Protein AF-A0A975IG79-F1 (afdb_monomer)

Structure (mmCIF, N/CA/C/O backbone):
data_AF-A0A975IG79-F1
#
_entry.id   AF-A0A975IG79-F1
#
loop_
_atom_site.group_PDB
_atom_site.id
_atom_site.type_symbol
_atom_site.label_atom_id
_atom_site.label_alt_id
_atom_site.label_comp_id
_atom_site.label_asym_id
_atom_site.label_entity_id
_atom_site.label_seq_id
_atom_site.pdbx_PDB_ins_code
_atom_site.Cartn_x
_atom_site.Cartn_y
_atom_site.Cartn_z
_atom_site.occupancy
_atom_site.B_iso_or_equiv
_atom_site.auth_seq_id
_atom_site.auth_comp_id
_atom_site.auth_asym_id
_atom_site.auth_atom_id
_atom_site.pdbx_PDB_model_num
ATOM 1 N N . MET A 1 1 ? 32.927 -11.045 -31.897 1.00 55.38 1 MET A N 1
ATOM 2 C CA . MET A 1 1 ? 32.127 -9.913 -31.387 1.00 55.38 1 MET A CA 1
ATOM 3 C C . MET A 1 1 ? 30.907 -10.520 -30.702 1.00 55.38 1 MET A C 1
ATOM 5 O O . MET A 1 1 ? 30.076 -11.086 -31.395 1.00 55.38 1 MET A O 1
ATOM 9 N N . LEU A 1 2 ? 30.872 -10.570 -29.367 1.00 60.19 2 LEU A N 1
ATOM 10 C CA . LEU A 1 2 ? 29.726 -11.118 -28.629 1.00 60.19 2 LEU A CA 1
ATOM 11 C C . LEU A 1 2 ? 28.625 -10.053 -28.603 1.00 60.19 2 LEU A C 1
ATOM 13 O O . LEU A 1 2 ? 28.824 -8.987 -28.030 1.00 60.19 2 LEU A O 1
ATOM 17 N N . SER A 1 3 ? 27.494 -10.321 -29.251 1.00 65.25 3 S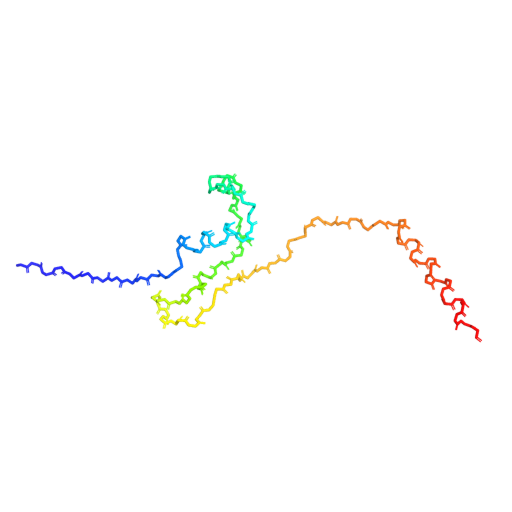ER A N 1
ATOM 18 C CA . SER A 1 3 ? 26.304 -9.474 -29.165 1.00 65.25 3 SER A CA 1
ATOM 19 C C . SER A 1 3 ? 25.635 -9.683 -27.807 1.00 65.25 3 SER A C 1
ATOM 21 O O . SER A 1 3 ? 25.085 -10.756 -27.545 1.00 65.25 3 SER A O 1
ATOM 23 N N . SER A 1 4 ? 25.683 -8.679 -26.936 1.00 79.50 4 SER A N 1
ATOM 24 C CA . SER A 1 4 ? 24.865 -8.642 -25.726 1.00 79.50 4 SER A CA 1
ATOM 25 C C . SER A 1 4 ? 23.470 -8.107 -26.060 1.00 79.50 4 SER A C 1
ATOM 27 O O . SER A 1 4 ? 23.318 -7.160 -26.828 1.00 79.50 4 SER A O 1
ATOM 29 N N . HIS A 1 5 ? 22.442 -8.731 -25.485 1.00 84.19 5 HIS A N 1
ATOM 30 C CA . HIS A 1 5 ? 21.046 -8.311 -25.613 1.00 84.19 5 HIS A CA 1
ATOM 31 C C . HIS A 1 5 ? 20.526 -7.881 -24.239 1.00 84.19 5 HIS A C 1
ATOM 33 O O . HIS A 1 5 ? 20.841 -8.522 -23.236 1.00 84.19 5 HIS A O 1
ATOM 39 N N . LEU A 1 6 ? 19.725 -6.812 -24.194 1.00 84.50 6 LEU A N 1
ATOM 40 C CA . LEU A 1 6 ? 19.060 -6.348 -22.977 1.00 84.50 6 LEU A CA 1
ATOM 41 C C . LEU A 1 6 ? 17.591 -6.776 -23.004 1.00 84.50 6 LEU A C 1
ATOM 43 O O . LEU A 1 6 ? 16.834 -6.361 -23.878 1.00 84.50 6 LEU A O 1
ATOM 47 N N . LEU A 1 7 ? 17.192 -7.584 -22.027 1.00 87.38 7 LEU A N 1
ATOM 48 C CA . LEU A 1 7 ? 15.798 -7.932 -21.763 1.00 87.38 7 LEU A CA 1
ATOM 49 C C . LEU A 1 7 ? 15.372 -7.230 -20.472 1.00 87.38 7 LEU A C 1
ATOM 51 O O . LEU A 1 7 ? 16.094 -7.276 -19.477 1.00 87.38 7 LEU A O 1
ATOM 55 N N . GLY A 1 8 ? 14.212 -6.574 -20.482 1.00 87.19 8 GLY A N 1
ATOM 56 C CA . GLY A 1 8 ? 13.708 -5.838 -19.325 1.00 87.19 8 GLY A CA 1
ATOM 57 C C . GLY A 1 8 ? 12.194 -5.663 -19.354 1.00 87.19 8 GLY A C 1
ATOM 58 O O . GLY A 1 8 ? 11.573 -5.665 -20.415 1.00 87.19 8 GLY A O 1
ATOM 59 N N . GLY A 1 9 ? 11.601 -5.506 -18.172 1.00 86.19 9 GLY A N 1
ATOM 60 C CA . GLY A 1 9 ? 10.183 -5.216 -17.990 1.00 86.19 9 GLY A CA 1
ATOM 61 C C . GLY A 1 9 ? 10.015 -4.109 -16.959 1.00 86.19 9 GLY A C 1
ATOM 62 O O . GLY A 1 9 ? 10.492 -4.232 -15.835 1.00 86.19 9 GLY A O 1
ATOM 63 N N . ALA A 1 10 ? 9.352 -3.021 -17.342 1.00 86.06 10 ALA A N 1
ATOM 64 C CA . ALA A 1 10 ? 9.062 -1.929 -16.424 1.00 86.06 10 ALA A CA 1
ATOM 65 C C . ALA A 1 10 ? 7.761 -2.210 -15.662 1.00 86.06 10 ALA A C 1
ATOM 67 O O . ALA A 1 10 ? 6.760 -2.596 -16.267 1.00 86.06 10 ALA A O 1
ATOM 68 N N . THR A 1 11 ? 7.760 -1.971 -14.352 1.00 86.56 11 THR A N 1
ATOM 69 C CA . THR A 1 11 ? 6.573 -2.055 -13.490 1.00 86.56 11 THR A CA 1
ATOM 70 C C . THR A 1 11 ? 6.102 -0.648 -13.120 1.00 86.56 11 THR A C 1
ATOM 72 O O . THR A 1 11 ? 6.896 0.289 -13.039 1.00 86.56 11 THR A O 1
ATOM 75 N N . SER A 1 12 ? 4.793 -0.445 -12.972 1.00 85.38 12 SER A N 1
ATOM 76 C CA . SER A 1 12 ? 4.220 0.880 -12.660 1.00 85.38 12 SER A CA 1
ATOM 77 C C . SER A 1 12 ? 4.051 1.142 -11.163 1.00 85.38 12 SER A C 1
ATOM 79 O O . SER A 1 12 ? 3.797 2.281 -10.792 1.00 85.38 12 SER A O 1
ATOM 81 N N . GLY A 1 13 ? 4.165 0.117 -10.314 1.00 83.81 13 GLY A N 1
ATOM 82 C CA . GLY A 1 13 ? 3.882 0.202 -8.880 1.00 83.81 13 GLY A CA 1
ATOM 83 C C . GLY A 1 13 ? 5.125 0.046 -8.013 1.00 83.81 13 GLY A C 1
ATOM 84 O O . GLY A 1 13 ? 5.406 -1.052 -7.541 1.00 83.81 13 GLY A O 1
ATOM 85 N N . ALA A 1 14 ? 5.867 1.136 -7.818 1.00 88.38 14 ALA A N 1
ATOM 86 C CA . ALA A 1 14 ? 7.070 1.189 -6.987 1.00 88.38 14 ALA A CA 1
ATOM 87 C C . ALA A 1 14 ? 6.955 2.341 -5.969 1.00 88.38 14 ALA A C 1
ATOM 89 O O . ALA A 1 14 ? 6.019 2.359 -5.167 1.00 88.38 14 ALA A O 1
ATOM 90 N N . CYS A 1 15 ? 7.872 3.314 -5.997 1.00 91.00 15 CYS A N 1
ATOM 91 C CA . CYS A 1 15 ? 7.897 4.425 -5.039 1.00 91.00 15 CYS A CA 1
ATOM 92 C C . CYS A 1 15 ? 6.621 5.274 -5.081 1.00 91.00 15 CYS A C 1
ATOM 94 O O . CYS A 1 15 ? 6.115 5.671 -4.042 1.00 91.00 15 CYS A O 1
ATOM 96 N N . ASN A 1 16 ? 6.017 5.446 -6.257 1.00 92.75 16 ASN A N 1
ATOM 97 C CA . ASN A 1 16 ? 4.739 6.142 -6.404 1.00 92.75 16 ASN A CA 1
ATOM 98 C C . ASN A 1 16 ? 3.603 5.531 -5.560 1.00 92.75 16 ASN A C 1
ATOM 100 O O . ASN A 1 16 ? 2.750 6.262 -5.060 1.00 92.75 16 ASN A O 1
ATOM 104 N N . CYS A 1 17 ? 3.575 4.207 -5.374 1.00 94.25 17 CYS A N 1
ATOM 105 C CA . CYS A 1 17 ? 2.596 3.565 -4.495 1.00 94.25 17 CYS A CA 1
ATOM 106 C C . CYS A 1 17 ? 2.889 3.838 -3.017 1.00 94.25 17 CYS A C 1
ATOM 108 O O . CYS A 1 17 ? 1.954 4.019 -2.239 1.00 94.25 17 CYS A O 1
ATOM 110 N N . GLN A 1 18 ? 4.167 3.889 -2.634 1.00 92.88 18 GLN A N 1
ATOM 111 C CA . GLN A 1 18 ? 4.575 4.237 -1.271 1.00 92.88 18 GLN A CA 1
ATOM 112 C C . GLN A 1 18 ? 4.230 5.696 -0.957 1.00 92.88 18 GLN A C 1
ATOM 114 O O . GLN A 1 18 ? 3.667 5.980 0.097 1.00 92.88 18 GLN A O 1
ATOM 119 N N . ASP A 1 19 ? 4.487 6.602 -1.900 1.00 94.00 19 ASP A N 1
ATOM 120 C CA . ASP A 1 19 ? 4.168 8.026 -1.793 1.00 94.00 19 ASP A CA 1
ATOM 121 C C . ASP A 1 19 ? 2.662 8.240 -1.656 1.00 94.00 19 ASP A C 1
ATOM 123 O O . ASP A 1 19 ? 2.214 8.949 -0.754 1.00 94.00 19 ASP A O 1
ATOM 127 N N . TRP A 1 20 ? 1.868 7.572 -2.500 1.00 94.56 20 TRP A N 1
ATOM 128 C CA . TRP A 1 20 ? 0.412 7.585 -2.395 1.00 94.56 20 TRP A CA 1
ATOM 129 C C . TRP A 1 20 ? -0.059 7.089 -1.024 1.00 94.56 20 TRP A C 1
ATOM 131 O O . TRP A 1 20 ? -0.884 7.742 -0.386 1.00 94.56 20 TRP A O 1
ATOM 141 N N . PHE A 1 21 ? 0.478 5.963 -0.543 1.00 93.81 21 PHE A N 1
ATOM 142 C CA . PHE A 1 21 ? 0.067 5.391 0.738 1.00 93.81 21 PHE A CA 1
ATOM 143 C C . PHE A 1 21 ? 0.414 6.331 1.895 1.00 93.81 21 PHE A C 1
ATOM 145 O O . PHE A 1 21 ? -0.430 6.628 2.739 1.00 93.81 21 PHE A O 1
ATOM 152 N N . LYS A 1 22 ? 1.633 6.876 1.887 1.00 94.56 22 LYS A N 1
ATOM 153 C CA . LYS A 1 22 ? 2.093 7.876 2.846 1.00 94.56 22 LYS A CA 1
ATOM 154 C C . LYS A 1 22 ? 1.160 9.087 2.893 1.00 94.56 22 LYS A C 1
ATOM 156 O O . LYS A 1 22 ? 0.697 9.450 3.966 1.00 94.56 22 LYS A O 1
ATOM 161 N N . GLN A 1 23 ? 0.853 9.675 1.738 1.00 94.81 23 GLN A N 1
ATOM 162 C CA . GLN A 1 23 ? -0.007 10.860 1.636 1.00 94.81 23 GLN A CA 1
ATOM 163 C C . GLN A 1 23 ? -1.460 10.598 2.054 1.00 94.81 23 GLN A C 1
ATOM 165 O O . GLN A 1 23 ? -2.154 11.529 2.453 1.00 94.81 23 GLN A O 1
ATOM 170 N N . LYS A 1 24 ? -1.953 9.359 1.924 1.00 94.38 24 LYS A N 1
ATOM 171 C CA . LYS A 1 24 ? -3.346 9.011 2.244 1.00 94.38 24 LYS A CA 1
ATOM 172 C C . LYS A 1 24 ? -3.562 8.557 3.680 1.00 94.38 24 LYS A C 1
ATOM 174 O O . LYS A 1 24 ? -4.628 8.832 4.224 1.00 94.38 24 LYS A O 1
ATOM 179 N N . PHE A 1 25 ? -2.598 7.854 4.268 1.00 92.81 25 PHE A N 1
ATOM 180 C CA . PHE A 1 25 ? -2.787 7.168 5.548 1.00 92.81 25 PHE A CA 1
ATOM 181 C C . PHE A 1 25 ? -1.971 7.753 6.702 1.00 92.81 25 PHE A C 1
ATOM 183 O O . PHE A 1 25 ? -2.235 7.403 7.851 1.00 92.81 25 PHE A O 1
ATOM 190 N N . PHE A 1 26 ? -1.014 8.646 6.434 1.00 94.12 26 PHE A N 1
ATOM 191 C CA . PHE A 1 26 ? -0.217 9.295 7.473 1.00 94.12 26 PHE A CA 1
ATOM 192 C C . PHE A 1 26 ? -0.483 10.803 7.532 1.00 94.12 26 PHE A C 1
ATOM 194 O O . PHE A 1 26 ? -0.826 11.406 6.514 1.00 94.12 26 PHE A O 1
ATOM 201 N N . PRO A 1 27 ? -0.307 11.431 8.711 1.00 95.00 27 PRO A N 1
ATOM 202 C CA . PRO A 1 27 ? -0.357 12.881 8.838 1.00 95.00 27 PRO A CA 1
ATOM 203 C C . PRO A 1 27 ? 0.654 13.580 7.928 1.00 95.00 27 PRO A C 1
ATOM 205 O O . PRO A 1 27 ? 1.749 13.063 7.669 1.00 95.00 27 PRO A O 1
ATOM 208 N N . GLU A 1 28 ? 0.309 14.791 7.502 1.00 92.31 28 GLU A N 1
ATOM 209 C CA . GLU A 1 28 ? 1.219 15.652 6.754 1.00 92.31 28 GLU A CA 1
ATOM 210 C C . GLU A 1 28 ? 2.506 15.907 7.558 1.00 92.31 28 GLU A C 1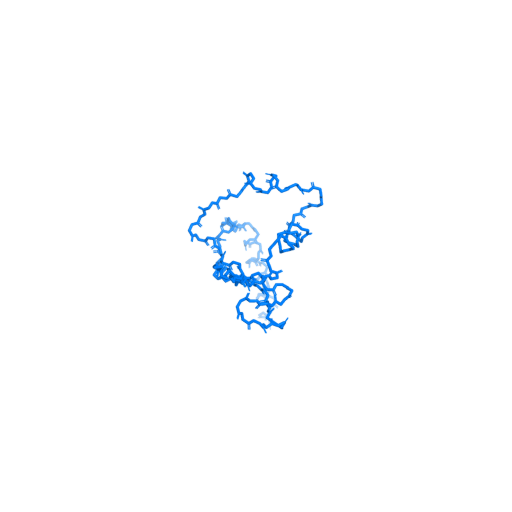
ATOM 212 O O . GLU A 1 28 ? 2.480 16.036 8.781 1.00 92.31 28 GLU A O 1
ATOM 217 N N . GLY A 1 29 ? 3.653 15.915 6.876 1.00 92.94 29 GLY A N 1
ATOM 218 C CA . GLY A 1 29 ? 4.967 16.071 7.509 1.00 92.94 29 GLY A CA 1
ATOM 219 C C . GLY A 1 29 ? 5.613 14.777 8.019 1.00 92.94 29 GLY A C 1
ATOM 220 O O . GLY A 1 29 ? 6.812 14.786 8.287 1.00 92.94 29 GLY A O 1
ATOM 221 N N . THR A 1 30 ? 4.885 13.653 8.074 1.00 94.75 30 THR A N 1
ATOM 222 C CA . THR A 1 30 ? 5.479 12.349 8.428 1.00 94.75 30 THR A CA 1
ATOM 223 C C . THR A 1 30 ? 6.602 11.995 7.445 1.00 94.75 30 THR A C 1
ATOM 225 O O . THR A 1 30 ? 6.460 12.140 6.229 1.00 94.75 30 THR A O 1
ATOM 228 N N . THR A 1 31 ? 7.736 11.509 7.934 1.00 95.19 31 THR A N 1
ATOM 229 C CA . THR A 1 31 ? 8.890 11.085 7.125 1.00 95.19 31 THR A CA 1
ATOM 230 C C . THR A 1 31 ? 8.880 9.574 6.880 1.00 95.19 31 THR A C 1
ATOM 232 O O . THR A 1 31 ? 8.298 8.815 7.649 1.00 95.19 31 THR A O 1
ATOM 235 N N . TYR A 1 32 ? 9.551 9.100 5.821 1.00 93.44 32 TYR A N 1
ATOM 236 C CA . TYR A 1 32 ? 9.670 7.649 5.583 1.00 93.44 32 TYR A CA 1
ATOM 237 C C . TYR A 1 32 ? 10.371 6.943 6.745 1.00 93.44 32 TYR A C 1
ATOM 239 O O . TYR A 1 32 ? 9.927 5.887 7.175 1.00 93.44 32 TYR A O 1
ATOM 247 N N . LYS A 1 33 ? 11.388 7.586 7.332 1.00 94.75 33 LYS A N 1
ATOM 248 C CA . LYS A 1 33 ? 12.124 7.058 8.484 1.00 94.75 33 LYS A CA 1
ATOM 249 C C . LYS A 1 33 ? 11.220 6.809 9.694 1.00 94.75 33 LYS A C 1
ATOM 251 O O . LYS A 1 33 ? 11.368 5.795 10.370 1.00 94.75 33 LYS A O 1
ATOM 256 N N . GLU A 1 34 ? 10.278 7.711 9.971 1.00 93.62 34 GLU A N 1
ATOM 257 C CA . GLU A 1 34 ? 9.306 7.529 11.057 1.00 93.62 34 GLU A CA 1
ATOM 258 C C . GLU A 1 34 ? 8.364 6.354 10.788 1.00 93.62 34 GLU A C 1
ATOM 260 O O . GLU A 1 34 ? 8.082 5.582 11.704 1.00 93.62 34 GLU A O 1
ATOM 265 N N . ILE A 1 35 ? 7.922 6.185 9.539 1.00 92.00 35 ILE A N 1
ATOM 266 C CA . ILE A 1 35 ? 7.075 5.059 9.124 1.00 92.00 35 ILE A CA 1
ATOM 267 C C . ILE A 1 35 ? 7.840 3.746 9.293 1.00 92.00 35 ILE A C 1
ATOM 269 O O . ILE A 1 35 ? 7.378 2.852 9.998 1.00 92.00 35 ILE A O 1
ATOM 273 N N . GLU A 1 36 ? 9.032 3.657 8.706 1.00 92.00 36 GLU A N 1
ATOM 274 C CA . GLU A 1 36 ? 9.890 2.470 8.729 1.00 92.00 36 GLU A CA 1
ATOM 275 C C . GLU A 1 36 ? 10.270 2.056 10.151 1.00 92.00 36 GLU A C 1
ATOM 277 O O . GLU A 1 36 ? 10.277 0.867 10.460 1.00 92.00 36 GLU A O 1
ATOM 282 N N . SER A 1 37 ? 10.497 3.025 11.046 1.00 92.56 37 SER A N 1
ATOM 283 C CA . SER A 1 37 ? 10.823 2.754 12.453 1.00 92.56 37 SER A CA 1
ATOM 284 C C . SER A 1 37 ? 9.724 2.004 13.216 1.00 92.56 37 SER A C 1
ATOM 286 O O . SER A 1 37 ? 9.991 1.424 14.266 1.00 92.56 37 SER A O 1
ATOM 288 N N . ARG A 1 38 ? 8.489 2.018 12.700 1.00 87.62 38 ARG A N 1
ATOM 289 C CA . ARG A 1 38 ? 7.305 1.399 13.312 1.00 87.62 38 ARG A CA 1
ATOM 290 C C . ARG A 1 38 ? 6.835 0.141 12.582 1.00 87.62 38 ARG A C 1
ATOM 292 O O . ARG A 1 38 ? 5.859 -0.470 13.014 1.00 87.62 38 ARG A O 1
ATOM 299 N N . LEU A 1 39 ? 7.489 -0.246 11.486 1.00 86.31 39 LEU A N 1
ATOM 300 C CA . LEU A 1 39 ? 7.130 -1.454 10.749 1.00 86.31 39 LEU A CA 1
ATOM 301 C C . LEU A 1 39 ? 7.563 -2.695 11.534 1.00 86.31 39 LEU A C 1
ATOM 303 O O . LEU A 1 39 ? 8.717 -2.830 11.935 1.00 86.31 39 LEU A O 1
AT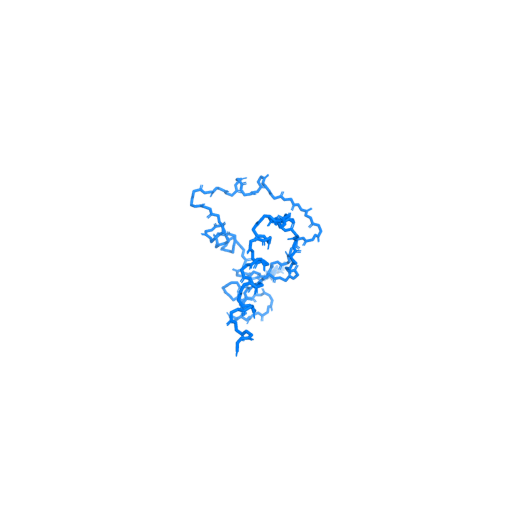OM 307 N N . SER A 1 40 ? 6.636 -3.635 11.706 1.00 82.62 40 SER A N 1
ATOM 308 C CA . SER A 1 40 ? 6.942 -4.979 12.193 1.00 82.62 40 SER A CA 1
ATOM 309 C C . SER A 1 40 ? 6.589 -5.986 11.106 1.00 82.62 40 SER A C 1
ATOM 311 O O . SER A 1 40 ? 5.529 -5.901 10.490 1.00 82.62 40 SER A O 1
ATOM 313 N N . HIS A 1 41 ? 7.498 -6.920 10.831 1.00 76.38 41 HIS A N 1
ATOM 314 C CA . HIS A 1 41 ? 7.256 -7.972 9.851 1.00 76.38 41 HIS A CA 1
ATOM 315 C C . HIS A 1 41 ? 6.540 -9.125 10.546 1.00 76.38 41 HIS A C 1
ATOM 317 O O . HIS A 1 41 ? 7.173 -9.979 11.167 1.00 76.38 41 HIS A O 1
ATOM 323 N N . THR A 1 42 ? 5.214 -9.144 10.464 1.00 79.50 42 THR A N 1
ATOM 324 C CA . THR A 1 42 ? 4.412 -10.282 10.919 1.00 79.50 42 THR A CA 1
ATOM 325 C C . THR A 1 42 ? 4.064 -11.176 9.733 1.00 79.50 42 THR A C 1
ATOM 327 O O . THR A 1 42 ? 3.916 -10.709 8.600 1.00 79.50 42 THR A O 1
ATOM 330 N N . ARG A 1 43 ? 3.899 -12.481 9.985 1.00 76.81 43 ARG A N 1
ATOM 331 C CA . ARG A 1 43 ? 3.426 -13.428 8.957 1.00 76.81 43 ARG A CA 1
ATOM 332 C C . ARG A 1 43 ? 2.007 -13.122 8.480 1.00 76.81 43 ARG A C 1
ATOM 334 O O . ARG A 1 43 ? 1.619 -13.585 7.415 1.00 76.81 43 ARG A O 1
ATOM 341 N N . ASP A 1 44 ? 1.257 -12.352 9.263 1.00 82.88 44 ASP A N 1
ATOM 342 C CA . ASP A 1 44 ? -0.144 -12.047 9.008 1.00 82.88 44 ASP A CA 1
ATOM 343 C C . ASP A 1 44 ? -0.369 -10.762 8.202 1.00 82.88 44 ASP A C 1
ATOM 345 O O . ASP A 1 44 ? -1.516 -10.465 7.865 1.00 82.88 44 ASP A O 1
ATOM 349 N N . THR A 1 45 ? 0.710 -10.053 7.842 1.00 86.44 45 THR A N 1
ATOM 350 C CA . THR A 1 45 ? 0.675 -8.842 7.011 1.00 86.44 45 THR A CA 1
ATOM 351 C C . THR A 1 45 ? -0.100 -9.082 5.703 1.00 86.44 45 THR A C 1
ATOM 353 O O . THR A 1 45 ? 0.258 -9.988 4.943 1.00 86.44 45 THR A O 1
ATOM 356 N N . PRO A 1 46 ? -1.131 -8.272 5.393 1.00 89.81 46 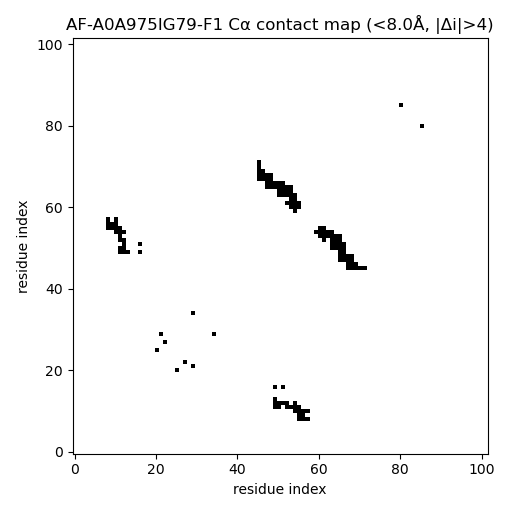PRO A N 1
ATOM 357 C CA . PRO A 1 46 ? -1.866 -8.362 4.134 1.00 89.81 46 PRO A CA 1
ATOM 358 C C . PRO A 1 46 ? -0.967 -8.189 2.905 1.00 89.81 46 PRO A C 1
ATOM 360 O O . PRO A 1 46 ? -0.005 -7.420 2.915 1.00 89.81 46 PRO A O 1
ATOM 363 N N . VAL A 1 47 ? -1.326 -8.849 1.805 1.00 92.06 47 VAL A N 1
ATOM 364 C CA . VAL A 1 47 ? -0.609 -8.698 0.532 1.00 92.06 47 VAL A CA 1
ATOM 365 C C . VAL A 1 47 ? -1.118 -7.451 -0.179 1.00 92.06 47 VAL A C 1
ATOM 367 O O . VAL A 1 47 ? -2.306 -7.348 -0.481 1.00 92.06 47 VAL A O 1
ATOM 370 N N . PHE A 1 48 ? -0.220 -6.519 -0.490 1.00 93.25 48 PHE A N 1
ATOM 371 C CA . PHE A 1 48 ? -0.542 -5.347 -1.298 1.00 93.25 48 PHE A CA 1
ATOM 372 C C . PHE A 1 48 ? -0.307 -5.619 -2.789 1.00 93.25 48 PHE A C 1
ATOM 374 O O . PHE A 1 48 ? 0.778 -6.032 -3.196 1.00 93.25 48 PHE A O 1
ATOM 381 N N . LEU A 1 49 ? -1.325 -5.355 -3.607 1.00 94.25 49 LEU A N 1
ATOM 382 C CA . LEU A 1 49 ? -1.271 -5.394 -5.065 1.00 94.25 49 LEU A CA 1
ATOM 383 C C . LEU A 1 49 ? -1.053 -3.968 -5.612 1.00 94.25 49 LEU A C 1
ATOM 385 O O . LEU A 1 49 ? -1.987 -3.162 -5.568 1.00 94.25 49 LEU A O 1
ATOM 389 N N . PRO A 1 50 ? 0.134 -3.630 -6.154 1.00 94.12 50 PRO A N 1
ATOM 390 C CA . PRO A 1 50 ? 0.536 -2.245 -6.416 1.00 94.12 50 PRO A CA 1
ATOM 391 C C . PRO A 1 50 ? 0.073 -1.710 -7.787 1.00 94.12 50 PRO A C 1
ATOM 393 O O . PRO A 1 50 ? 0.803 -0.999 -8.470 1.00 94.12 50 PRO A O 1
ATOM 396 N N . PHE A 1 51 ? -1.152 -2.022 -8.213 1.00 95.12 51 PHE A N 1
ATOM 397 C CA . PHE A 1 51 ? -1.685 -1.629 -9.530 1.00 95.12 51 PHE A CA 1
ATOM 398 C C . PHE A 1 51 ? -2.530 -0.348 -9.464 1.00 95.12 51 PHE A C 1
ATOM 400 O O . PHE A 1 51 ? -3.556 -0.228 -10.121 1.00 95.12 51 PHE A O 1
ATOM 407 N N . LEU A 1 52 ? -2.144 0.620 -8.628 1.00 93.75 52 LEU A N 1
ATOM 408 C CA . LEU A 1 52 ? -2.895 1.879 -8.472 1.00 93.75 52 LEU A CA 1
ATOM 409 C C . LEU A 1 52 ? -2.937 2.720 -9.757 1.00 93.75 52 LEU A C 1
ATOM 411 O O . LEU A 1 52 ? -3.849 3.518 -9.940 1.00 93.75 52 LEU A O 1
ATOM 415 N N . PHE A 1 53 ? -1.955 2.525 -10.637 1.00 92.69 53 PHE A N 1
ATOM 416 C CA . PHE A 1 53 ? -1.787 3.250 -11.897 1.00 92.69 53 PHE A CA 1
ATOM 417 C C . PHE A 1 53 ? -1.798 2.292 -13.097 1.00 92.69 53 PHE A C 1
ATOM 419 O O . PHE A 1 53 ? -1.067 2.495 -14.068 1.00 92.69 53 PHE A O 1
ATOM 426 N N . GLY A 1 54 ? -2.560 1.200 -12.994 1.00 93.62 54 GLY A N 1
ATOM 427 C CA . GLY A 1 54 ? -2.525 0.116 -13.968 1.00 93.62 54 GLY A CA 1
ATOM 428 C C . GLY A 1 54 ? -1.257 -0.733 -13.875 1.00 93.62 54 GLY A C 1
ATOM 429 O O . GLY A 1 54 ? -0.376 -0.529 -13.032 1.00 93.62 54 GLY A O 1
ATOM 430 N N . GLU A 1 55 ? -1.160 -1.715 -14.762 1.00 94.88 55 GLU A N 1
ATOM 431 C CA . GLU A 1 55 ? -0.058 -2.666 -14.824 1.00 94.88 55 GLU A CA 1
ATOM 432 C C . GLU A 1 55 ? 0.629 -2.631 -16.195 1.00 94.88 55 GLU A C 1
ATOM 434 O O . GLU A 1 55 ? -0.017 -2.717 -17.237 1.00 94.88 55 GLU A O 1
ATOM 439 N N . ARG A 1 56 ? 1.964 -2.540 -16.185 1.00 91.88 56 ARG A N 1
ATOM 440 C CA . ARG A 1 56 ? 2.821 -2.796 -17.353 1.00 91.88 56 ARG A CA 1
ATOM 441 C C . ARG A 1 56 ? 3.238 -4.269 -17.343 1.00 91.88 56 ARG A C 1
ATOM 443 O O . ARG A 1 56 ? 2.382 -5.136 -17.283 1.00 91.88 56 ARG A O 1
ATOM 450 N N . CYS A 1 57 ? 4.525 -4.595 -17.342 1.00 89.31 57 CYS A N 1
ATOM 451 C CA . CYS A 1 57 ? 4.950 -5.984 -17.185 1.00 89.31 57 CYS A CA 1
ATOM 452 C C . CYS A 1 57 ? 4.552 -6.521 -15.786 1.00 89.31 57 CYS A C 1
ATOM 454 O O . CYS A 1 57 ? 4.684 -5.771 -14.813 1.00 89.31 57 CYS A O 1
ATOM 456 N N . PRO A 1 58 ? 4.114 -7.791 -15.649 1.00 89.31 58 PRO A N 1
ATOM 457 C CA . PRO A 1 58 ? 3.919 -8.793 -16.706 1.00 89.31 58 PRO A CA 1
ATOM 458 C C . PRO A 1 58 ? 2.500 -8.853 -17.294 1.00 89.31 58 PRO A C 1
ATOM 460 O O . PRO A 1 58 ? 2.331 -9.457 -18.348 1.00 89.31 58 PRO A O 1
ATOM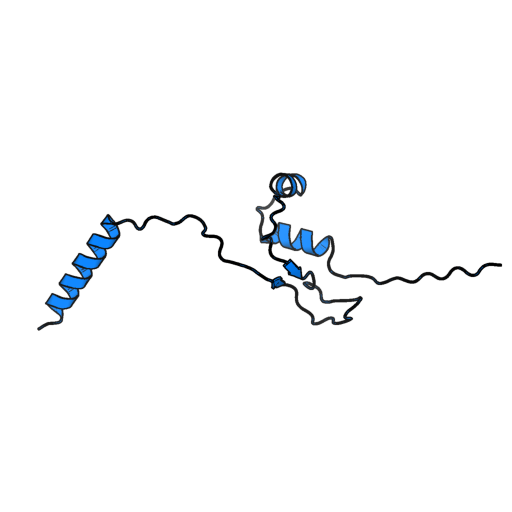 463 N N . GLY A 1 59 ? 1.486 -8.282 -16.635 1.00 90.38 59 GLY A N 1
ATOM 464 C CA . GLY A 1 59 ? 0.081 -8.448 -17.039 1.00 90.38 59 GLY A CA 1
ATOM 465 C C . GLY A 1 59 ? -0.411 -7.519 -18.155 1.00 90.38 59 GLY A C 1
ATOM 466 O O . GLY A 1 59 ? -1.441 -7.800 -18.759 1.00 90.38 59 GLY A O 1
ATOM 467 N N . TRP A 1 60 ? 0.310 -6.431 -18.430 1.00 93.44 60 TRP A N 1
ATOM 468 C CA . TRP A 1 60 ? 0.039 -5.414 -19.458 1.00 93.44 60 TRP A CA 1
ATOM 469 C C . TRP A 1 60 ? -1.414 -4.924 -19.475 1.00 93.44 60 TRP A C 1
ATOM 471 O O . TRP A 1 60 ? -2.022 -4.759 -20.530 1.00 93.44 60 TRP A O 1
ATOM 481 N N . ASN A 1 61 ? -1.979 -4.700 -18.288 1.00 95.25 61 ASN A N 1
ATOM 482 C CA . ASN A 1 61 ? -3.363 -4.290 -18.111 1.00 95.25 61 ASN A CA 1
ATOM 483 C C . ASN A 1 61 ? -3.446 -2.908 -17.454 1.00 95.25 61 ASN A C 1
ATOM 485 O O . ASN A 1 61 ? -3.378 -2.765 -16.232 1.00 95.25 61 ASN A O 1
ATOM 489 N N . GLU A 1 62 ? -3.672 -1.888 -18.278 1.00 93.81 62 GLU A N 1
ATOM 490 C CA . GLU A 1 62 ? -3.840 -0.494 -17.852 1.00 93.81 62 GLU A CA 1
ATOM 491 C C . GLU A 1 62 ? -5.021 -0.285 -16.888 1.00 93.81 62 GLU A C 1
ATOM 493 O O . GLU A 1 62 ? -4.989 0.621 -16.060 1.00 93.81 62 GLU A O 1
ATOM 498 N N . LYS A 1 63 ? -6.052 -1.136 -16.966 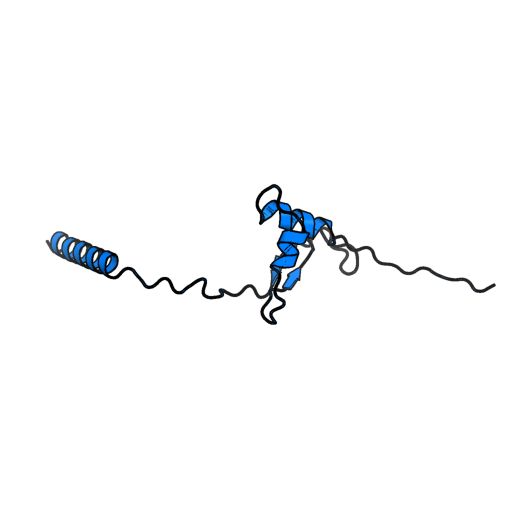1.00 96.00 63 LYS A N 1
ATOM 499 C CA . LYS A 1 63 ? -7.268 -1.038 -16.145 1.00 96.00 63 LYS A CA 1
ATOM 500 C C . LYS A 1 63 ? -7.174 -1.854 -14.862 1.00 96.00 63 LYS A C 1
ATOM 502 O O . LYS A 1 63 ? -8.124 -1.856 -14.079 1.00 96.00 63 LYS A O 1
ATOM 507 N N . ARG A 1 64 ? -6.070 -2.578 -14.638 1.00 95.44 64 ARG A N 1
ATOM 508 C CA . ARG A 1 64 ? -5.879 -3.337 -13.402 1.00 95.44 64 ARG A CA 1
ATOM 509 C C . ARG A 1 64 ? -5.810 -2.367 -12.233 1.00 95.44 64 ARG A C 1
ATOM 511 O O . ARG A 1 64 ? -5.059 -1.403 -12.276 1.00 95.44 64 ARG A O 1
ATOM 518 N N . THR A 1 65 ? -6.576 -2.649 -11.189 1.00 94.56 65 THR A N 1
ATOM 519 C CA . THR A 1 65 ? -6.622 -1.828 -9.981 1.00 94.56 65 THR A CA 1
ATOM 520 C C . THR A 1 65 ? -5.814 -2.460 -8.857 1.00 94.56 65 THR A C 1
ATOM 522 O O . THR A 1 65 ? -5.701 -3.686 -8.756 1.00 94.56 65 THR A O 1
ATOM 525 N N . GLY A 1 66 ? -5.253 -1.612 -7.996 1.00 93.81 66 GLY A N 1
ATOM 526 C CA . GLY A 1 66 ? -4.586 -2.049 -6.777 1.00 93.81 66 GLY A CA 1
ATOM 527 C C . GLY A 1 66 ? -5.569 -2.501 -5.698 1.00 93.81 66 GLY A C 1
ATOM 528 O O . GLY A 1 66 ? -6.780 -2.310 -5.810 1.00 93.81 66 GLY A O 1
ATOM 529 N N . GLY A 1 67 ? -5.039 -3.095 -4.634 1.00 94.62 67 GLY A N 1
ATOM 530 C CA . GLY A 1 67 ? -5.845 -3.543 -3.503 1.00 94.62 67 GLY A CA 1
ATOM 531 C C . GLY A 1 67 ? -5.029 -4.282 -2.453 1.00 94.62 67 GLY A C 1
ATOM 532 O O . GLY A 1 67 ? -3.858 -4.590 -2.666 1.00 94.62 67 GLY A O 1
ATOM 533 N N . PHE A 1 68 ? -5.664 -4.575 -1.324 1.00 94.25 68 PHE A N 1
ATOM 534 C CA . PHE A 1 68 ? -5.097 -5.424 -0.283 1.00 94.25 68 PHE A CA 1
ATOM 535 C C . PHE A 1 68 ? -5.830 -6.762 -0.270 1.00 94.25 68 PHE A C 1
ATOM 537 O O . PHE A 1 68 ? -7.059 -6.807 -0.228 1.00 94.25 68 PHE A O 1
ATOM 544 N N . LEU A 1 69 ? -5.072 -7.852 -0.304 1.00 93.69 69 LEU A N 1
ATOM 545 C CA . LEU A 1 69 ? -5.576 -9.208 -0.143 1.00 93.69 69 LEU A CA 1
ATOM 546 C C . LEU A 1 69 ? -5.291 -9.704 1.273 1.00 93.69 69 LEU A C 1
ATOM 548 O O . LEU A 1 69 ? -4.299 -9.317 1.891 1.00 93.69 69 LEU A O 1
ATOM 552 N N . CYS A 1 70 ? -6.150 -10.599 1.760 1.00 90.06 70 CYS A N 1
ATOM 553 C CA . CYS A 1 70 ? -6.036 -11.203 3.091 1.00 90.06 70 CYS A CA 1
ATOM 554 C C . CYS A 1 70 ? -6.116 -10.189 4.247 1.00 90.06 70 CYS A C 1
ATOM 556 O O . CYS A 1 70 ? -5.547 -10.415 5.314 1.00 90.06 70 CYS A O 1
ATOM 558 N N . VAL A 1 71 ? -6.851 -9.088 4.053 1.00 88.12 71 VAL A N 1
ATOM 559 C CA . VAL A 1 71 ? -7.190 -8.165 5.141 1.00 88.12 71 VAL A CA 1
ATOM 560 C C . VAL A 1 71 ? -8.096 -8.899 6.121 1.00 88.12 71 VAL A C 1
ATOM 562 O O . VAL A 1 71 ? -9.205 -9.306 5.775 1.00 88.12 71 VAL A O 1
ATOM 565 N N . ARG A 1 72 ? -7.605 -9.092 7.343 1.00 82.19 72 ARG A N 1
ATOM 566 C CA . ARG A 1 72 ? -8.346 -9.723 8.433 1.00 82.19 72 ARG A CA 1
ATOM 567 C C . ARG A 1 72 ? -8.659 -8.678 9.499 1.00 82.19 72 ARG A C 1
ATOM 569 O O . ARG A 1 72 ? -7.848 -7.777 9.712 1.00 82.19 72 ARG A O 1
ATOM 576 N N . PRO A 1 73 ? -9.810 -8.784 10.177 1.00 75.19 73 PRO A N 1
ATOM 577 C CA . PRO A 1 73 ? -10.033 -8.026 11.391 1.00 75.19 73 PRO A CA 1
ATOM 578 C C . PRO A 1 73 ? -9.092 -8.583 12.461 1.00 75.19 73 PRO A C 1
ATOM 580 O O . PRO A 1 73 ? -9.358 -9.620 13.064 1.00 75.19 73 PRO A O 1
ATOM 583 N N . GLU A 1 74 ? -7.967 -7.921 12.692 1.00 66.25 74 GLU A N 1
ATOM 584 C CA . GLU A 1 74 ? -7.290 -8.065 13.974 1.00 66.25 74 GLU A CA 1
ATOM 585 C C . GLU A 1 74 ? -8.183 -7.369 15.005 1.00 66.25 74 GLU A C 1
ATOM 587 O O . GLU A 1 74 ? -8.658 -6.260 14.752 1.00 66.25 74 GLU A O 1
ATOM 592 N N . LEU A 1 75 ? -8.494 -8.033 16.124 1.00 52.44 75 LEU A N 1
ATOM 593 C CA . LEU A 1 75 ? -9.276 -7.445 17.215 1.00 52.44 75 LEU A CA 1
ATOM 594 C C . LEU A 1 75 ? -8.570 -6.169 17.689 1.00 52.44 75 LEU A C 1
ATOM 596 O O . LEU A 1 75 ? -7.667 -6.209 18.523 1.00 52.44 75 LEU A O 1
ATOM 600 N N . GLY A 1 76 ? -8.974 -5.027 17.137 1.00 49.66 76 GLY A N 1
ATOM 601 C CA . GLY A 1 76 ? -8.512 -3.709 17.535 1.00 49.66 76 GLY A CA 1
ATOM 602 C C . GLY A 1 76 ? -9.066 -3.398 18.912 1.00 49.66 76 GLY A C 1
ATOM 603 O O . GLY A 1 76 ? -10.049 -2.685 19.000 1.00 49.66 76 GLY A O 1
ATOM 604 N N . LYS A 1 77 ? -8.449 -3.976 19.950 1.00 60.56 77 LYS A N 1
ATOM 605 C CA . LYS A 1 77 ? -8.900 -4.020 21.348 1.00 60.56 77 LYS A CA 1
ATOM 606 C C . LYS A 1 77 ? -10.359 -4.466 21.484 1.00 60.56 77 LYS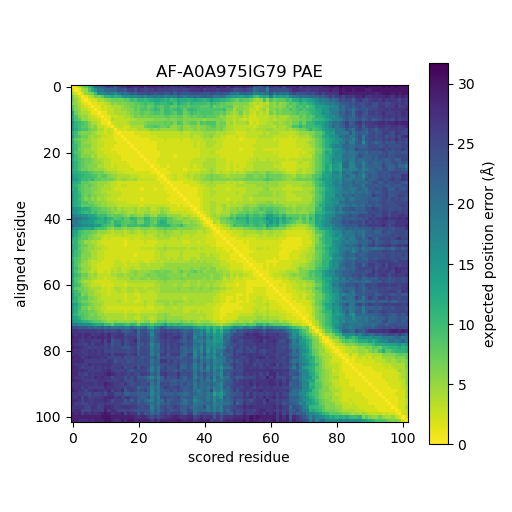 A C 1
ATOM 608 O O . LYS A 1 77 ? -11.285 -3.785 21.063 1.00 60.56 77 LYS A O 1
ATOM 613 N N . THR A 1 78 ? -10.593 -5.579 22.171 1.00 54.50 78 THR A N 1
ATOM 614 C CA . THR A 1 78 ? -11.924 -5.857 22.718 1.00 54.50 78 THR A CA 1
ATOM 615 C C . THR A 1 78 ? -12.322 -4.661 23.583 1.00 54.50 78 THR A C 1
ATOM 617 O O . THR A 1 78 ? -11.771 -4.462 24.665 1.00 54.50 78 THR A O 1
ATOM 620 N N . VAL A 1 79 ? -13.207 -3.800 23.080 1.00 69.56 79 VAL A N 1
ATOM 621 C CA . VAL A 1 79 ? -13.817 -2.765 23.907 1.00 69.56 79 VAL A CA 1
ATOM 622 C C . VAL A 1 79 ? -14.799 -3.512 24.787 1.00 69.56 79 VAL A C 1
ATOM 624 O O . VAL A 1 79 ? -15.854 -3.936 24.319 1.00 69.56 79 VAL A O 1
ATOM 627 N N . GLU A 1 80 ? -14.409 -3.729 26.040 1.00 77.19 80 GLU A N 1
ATOM 628 C CA . GLU A 1 80 ? -15.315 -4.170 27.096 1.00 77.19 80 GLU A CA 1
ATOM 629 C C . GLU A 1 80 ? -16.579 -3.293 27.033 1.00 77.19 80 GLU A C 1
ATOM 631 O O . GLU A 1 80 ? -16.482 -2.064 27.163 1.00 77.19 80 GLU A O 1
ATOM 636 N N . PRO A 1 81 ? -17.762 -3.875 26.763 1.00 76.50 81 PRO A N 1
ATOM 637 C CA . PRO A 1 81 ? -18.992 -3.109 26.681 1.00 76.50 81 PRO A CA 1
ATOM 638 C C . PRO A 1 81 ? -19.222 -2.356 27.992 1.00 76.50 81 PRO A C 1
ATOM 640 O O . PRO A 1 81 ? -19.170 -2.943 29.072 1.00 76.50 81 PRO A O 1
ATOM 643 N N . ASN A 1 82 ? -19.526 -1.056 27.920 1.00 87.31 82 ASN A N 1
ATOM 644 C CA . ASN A 1 82 ? -19.918 -0.318 29.116 1.00 87.31 82 ASN A CA 1
ATOM 645 C C . ASN A 1 82 ? -21.270 -0.858 29.619 1.00 87.31 82 ASN A C 1
ATOM 647 O O . ASN A 1 82 ? -22.340 -0.535 29.092 1.00 87.31 82 ASN A O 1
ATOM 651 N N . MET A 1 83 ? -21.210 -1.681 30.665 1.00 89.75 83 MET A N 1
ATOM 652 C CA . MET A 1 83 ? -22.376 -2.355 31.228 1.00 89.75 83 MET A CA 1
ATOM 653 C C . MET A 1 83 ? -23.398 -1.390 31.848 1.00 89.75 83 MET A C 1
ATOM 655 O O . MET A 1 83 ? -24.569 -1.741 31.976 1.00 89.75 83 MET A O 1
ATOM 659 N N . GLU A 1 84 ? -23.008 -0.168 32.209 1.00 90.25 84 GLU A N 1
ATOM 660 C CA . GLU A 1 84 ? -23.918 0.859 32.729 1.00 90.25 84 GLU A CA 1
ATOM 661 C C . GLU A 1 84 ? -24.786 1.464 31.615 1.00 90.25 84 GLU A C 1
ATOM 663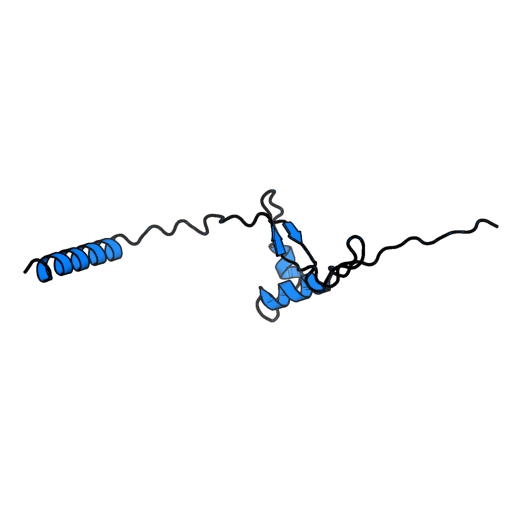 O O . GLU A 1 84 ? -26.012 1.580 31.747 1.00 90.25 84 GLU A O 1
ATOM 668 N N . VAL A 1 85 ? -24.173 1.743 30.461 1.00 88.25 85 VAL A N 1
ATOM 669 C CA . VAL A 1 85 ? -24.893 2.146 29.244 1.00 88.25 85 VAL A CA 1
ATOM 670 C C . VAL A 1 85 ? -25.808 1.011 28.775 1.00 88.25 85 VAL A C 1
ATOM 672 O O . VAL A 1 85 ? -26.970 1.256 28.443 1.00 88.25 85 VAL A O 1
ATOM 675 N N . HIS A 1 86 ? -25.338 -0.239 28.836 1.00 88.38 86 HIS A N 1
ATOM 676 C CA . HIS A 1 86 ? -26.141 -1.418 28.503 1.00 88.38 86 HIS A CA 1
ATOM 677 C C . HIS A 1 86 ? -27.385 -1.557 29.401 1.00 88.38 86 HIS A C 1
ATOM 679 O O . HIS A 1 86 ? -28.499 -1.713 28.897 1.00 88.38 86 HIS A O 1
ATOM 685 N N . LYS A 1 87 ? -27.238 -1.400 30.726 1.00 93.62 87 LYS A N 1
ATOM 686 C CA . LYS A 1 87 ? -28.371 -1.377 31.676 1.00 93.62 87 LYS A CA 1
ATOM 687 C C . LYS A 1 87 ? -29.376 -0.273 31.344 1.00 93.62 87 LYS A C 1
ATOM 689 O O . LYS A 1 87 ? -30.587 -0.490 31.419 1.00 93.62 87 LYS A O 1
ATOM 694 N N . THR A 1 88 ? -28.884 0.904 30.961 1.00 93.75 88 THR A N 1
ATOM 695 C CA . THR A 1 88 ? -29.732 2.035 30.559 1.00 93.75 88 THR A CA 1
ATOM 696 C C . THR A 1 88 ? -30.536 1.712 29.299 1.00 93.75 88 THR A C 1
ATOM 698 O O . THR A 1 88 ? -31.727 2.023 29.237 1.00 93.75 88 THR A O 1
ATOM 701 N N . TYR A 1 89 ? -29.919 1.051 28.317 1.00 90.44 89 TYR A N 1
ATOM 702 C CA . TYR A 1 89 ? -30.590 0.609 27.095 1.00 90.44 89 TYR A CA 1
ATOM 703 C C . TYR A 1 89 ? -31.710 -0.397 27.396 1.00 90.44 89 TYR A C 1
ATOM 705 O O . TYR A 1 89 ? -32.840 -0.204 26.948 1.00 90.44 89 TYR A O 1
ATOM 713 N N . ILE A 1 90 ? -31.437 -1.405 28.234 1.00 92.25 90 ILE A N 1
ATOM 714 C CA . ILE A 1 90 ? -32.439 -2.399 28.650 1.00 92.25 90 ILE A CA 1
ATOM 715 C C . ILE A 1 90 ? -33.629 -1.734 29.349 1.00 92.25 90 ILE A C 1
ATOM 717 O O . ILE A 1 90 ? -34.772 -2.014 28.993 1.00 92.25 90 ILE A O 1
ATOM 721 N N . LYS A 1 91 ? -33.388 -0.809 30.288 1.00 95.19 91 LYS A N 1
ATOM 722 C CA . LYS A 1 91 ? -34.473 -0.075 30.965 1.00 95.19 91 LYS A CA 1
ATOM 723 C C . LYS A 1 91 ? -35.343 0.711 29.986 1.00 95.19 91 LYS A C 1
ATOM 725 O O . LYS A 1 91 ? -36.568 0.690 30.094 1.00 95.19 91 LYS A O 1
ATOM 730 N N . LYS A 1 92 ? -34.726 1.414 29.030 1.00 93.50 92 LYS A N 1
ATOM 731 C CA . LYS A 1 92 ? -35.462 2.170 28.004 1.00 93.50 92 LYS A CA 1
ATOM 732 C C . LYS A 1 92 ? -36.300 1.244 27.124 1.00 93.50 92 LYS A C 1
ATOM 734 O O . LYS A 1 92 ? -37.447 1.569 26.834 1.00 93.50 92 LYS A O 1
ATOM 739 N N . PHE A 1 93 ? -35.751 0.092 26.750 1.00 93.94 93 PHE A N 1
ATOM 740 C CA . PHE A 1 93 ? -36.447 -0.900 25.938 1.00 93.94 93 PHE A CA 1
ATOM 741 C C . PHE A 1 93 ? -37.629 -1.541 26.679 1.00 93.94 93 PHE A C 1
ATOM 743 O O . PHE A 1 93 ? -38.717 -1.648 26.120 1.00 93.94 93 PHE A O 1
ATOM 750 N N . GLN A 1 94 ? -37.467 -1.882 27.959 1.00 94.12 94 GLN A N 1
ATOM 751 C CA . GLN A 1 94 ? -38.567 -2.368 28.802 1.00 94.12 94 GLN A CA 1
ATOM 752 C C . GLN A 1 94 ? -39.693 -1.338 28.909 1.00 94.12 94 GLN A C 1
ATOM 754 O O . GLN A 1 94 ? -40.851 -1.668 28.670 1.00 94.12 94 GLN A O 1
ATOM 759 N N . LYS A 1 95 ? -39.349 -0.070 29.159 1.00 92.38 95 LYS A N 1
ATOM 760 C CA . LYS A 1 95 ? -40.331 1.018 29.210 1.00 92.38 95 LYS A CA 1
ATOM 761 C C . LYS A 1 95 ? -41.060 1.211 27.876 1.00 92.38 95 LYS A C 1
ATOM 763 O O . LYS A 1 95 ? -42.257 1.472 27.867 1.00 92.38 95 LYS A O 1
ATOM 768 N N . TYR A 1 96 ? -40.361 1.072 26.748 1.00 89.94 96 TYR A N 1
ATOM 769 C CA . TYR A 1 96 ? -40.988 1.082 25.424 1.00 89.94 96 TYR A CA 1
ATOM 770 C C . TYR A 1 96 ? -42.013 -0.054 25.282 1.00 89.94 96 TYR A C 1
ATOM 772 O O . TYR A 1 96 ? -43.147 0.196 24.883 1.00 89.94 96 TYR A O 1
ATOM 780 N N . LEU A 1 97 ? -41.650 -1.282 25.667 1.00 92.62 97 LEU A N 1
ATOM 781 C CA . LEU A 1 97 ? -42.560 -2.431 25.617 1.00 92.62 97 LEU A CA 1
ATOM 782 C C . LEU A 1 97 ? -43.792 -2.249 26.511 1.00 92.62 97 LEU A C 1
ATOM 784 O O . LEU A 1 97 ? -44.880 -2.656 26.123 1.00 92.62 97 LEU A O 1
ATOM 788 N N . GLU A 1 98 ? -43.644 -1.637 27.685 1.00 93.06 98 GLU A N 1
ATOM 789 C CA . GLU A 1 98 ? -44.773 -1.313 28.566 1.00 93.06 98 GLU A CA 1
ATOM 790 C C . GLU A 1 98 ? -45.714 -0.276 27.943 1.00 93.06 98 GLU A C 1
ATOM 792 O O . GLU A 1 98 ? -46.931 -0.433 27.996 1.00 93.06 98 GLU A O 1
ATOM 79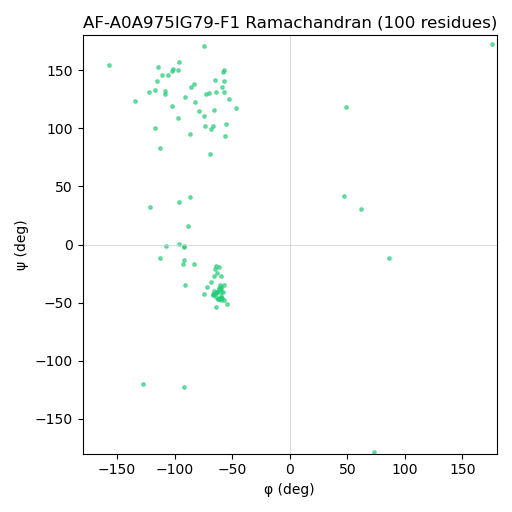7 N N . LEU A 1 99 ? -45.162 0.769 27.320 1.00 88.44 99 LEU A N 1
ATOM 798 C CA . LEU A 1 99 ? -45.946 1.845 26.708 1.00 88.44 99 LEU A CA 1
ATOM 799 C C . LEU A 1 99 ? -46.739 1.385 25.477 1.00 88.44 99 LEU A C 1
ATOM 801 O O . LEU A 1 99 ? -47.823 1.909 25.236 1.00 88.44 99 LEU A O 1
ATOM 805 N N . TYR A 1 100 ? -46.214 0.415 24.725 1.00 83.06 100 TYR A N 1
ATOM 806 C CA . TYR A 1 100 ? -46.831 -0.126 23.506 1.00 83.06 100 TYR A CA 1
ATOM 807 C C . TYR A 1 100 ? -47.647 -1.410 23.727 1.00 83.06 100 TYR A C 1
ATOM 809 O O . TYR A 1 100 ? -48.212 -1.934 22.774 1.00 83.06 100 TYR A O 1
ATOM 817 N N . LYS A 1 101 ? -47.732 -1.916 24.964 1.00 77.62 101 LYS A N 1
ATOM 818 C CA . LYS A 1 101 ? -48.632 -3.020 25.355 1.00 77.62 101 LYS A CA 1
ATOM 819 C C . LYS A 1 101 ? -50.033 -2.549 25.793 1.00 77.62 101 LYS A C 1
ATOM 821 O O . LYS A 1 101 ? -50.751 -3.316 26.432 1.00 77.62 101 LYS A O 1
ATOM 826 N N . LYS A 1 102 ? -50.404 -1.305 25.483 1.00 57.25 102 LYS A N 1
ATOM 827 C CA . LYS A 1 102 ? -51.798 -0.833 25.541 1.00 57.25 102 LYS A CA 1
ATOM 828 C C . LYS A 1 102 ? -52.562 -1.244 24.289 1.00 57.25 102 LYS A C 1
ATOM 830 O O . LYS A 1 102 ? -53.804 -1.286 24.393 1.00 57.25 102 LYS A O 1
#

Mean predicted aligned error: 12.19 Å

Radius of gyration: 25.78 Å; Cα contacts (8 Å, |Δi|>4): 71; chains: 1; bounding box: 84×30×64 Å

Solvent-accessible surface area (backbone atoms only — not comparable to full-atom values): 6629 Å² total; per-residue (Å²): 135,87,86,83,80,90,84,86,71,62,67,63,49,54,69,67,50,53,52,51,48,45,70,71,76,45,67,89,87,71,50,70,68,65,54,58,75,69,65,73,93,54,95,75,64,53,50,75,44,56,18,80,77,8,34,36,54,90,78,64,32,68,83,41,70,43,50,72,42,76,78,68,89,67,81,80,63,85,74,76,75,62,62,67,61,50,53,52,51,51,54,54,49,52,53,49,54,60,69,73,72,116

Organism: NCBI:txid138851

Nearest PDB structures (foldseek):
  5vm1-assembly1_A  TM=7.733E-01  e=1.293E-02  Brucella ovis ATCC 25840
  3qdk-assembly2_D  TM=5.443E-01  e=3.115E-01  Halalkalibacterium halodurans
  3qdk-assembly2_C  TM=5.478E-01  e=8.251E-01  Halalkalibacterium halodurans
  3qdk-assembly1_B  TM=5.415E-01  e=8.251E-01  Halalkalibacterium halodurans
  3qdk-assembly1_A  TM=5.471E-01  e=1.218E+00  Halalkalibacterium halodurans

Secondary structure (DSSP, 8-state):
-----------S-SHHHHHHHHHHHS-TT--HHHHHTT----TTPPEEE--BTB--TTT--TTPPPEEES------------HHHHHHHHHHHHHHHHHT--

Sequence (102 aa):
MLSSHLLGGATSGACNCQDWFKQKFFPEGTTYKEIESRLSHTRDTPVFLPFLFGERCPGWNEKRTGGFLCVRPELGKTVEPNMEVHKTYIKKFQKYLELYKK

Foldseek 3Di:
DDDDDDDDWDWPFDVVLVVVCCVPPHDPPDDPVNVVVPDDDDPQDWDKARQCQHTTPPPHGRPDHIDTHNDDPDPPDPPPPPVVVVVVVVVVVVVVVVVVVD

pLDDT: mean 87.04, std 10.65, range [49.66, 96.0]